Protein AF-A0A316HTI8-F1 (afdb_monomer)

Nearest PDB structures (foldseek):
  2kko-assembly1_A  TM=2.625E-01  e=1.836E+00  Mycobacterium tuberculosis variant bovis
  5nx4-assembly1_B  TM=5.103E-01  e=9.871E+00  Streptomyces clavuligerus

Organism: NCBI:txid531938

Foldseek 3Di:
DPPPPDDDPVVVVVVVVVVVLVVQLVVVVLLQVLLVCVQVVVCVVVVHPDVLVVCCVPVVDDSVVSVLSNVCSQQQPWHADPVGDTHAHVPNVVNVCSNVSNDGPVRVVVVDPDD

Radius of gyration: 17.51 Å; Cα contacts (8 Å, |Δi|>4): 98; chains: 1; bounding box: 53×38×43 Å

pLDDT: mean 81.79, std 13.65, range [45.16, 97.81]

Mean predicted aligned error: 8.27 Å

Sequence (115 aa):
MPPLGLTSPLELLDELKRKVRALQQLQFQVVEIVGALQQQGAAETLGYKDLVEVFKHTLHWDPKVTRRKLKQAAALCPTMTPTGSQVEPVLPGIAAAMAEDALSEDHADVFWPRR

Solvent-accessible surface area (backbone atoms only — not comparable to full-atom values): 6616 Å² total; per-residue (Å²): 130,62,100,74,81,56,86,47,74,66,55,50,51,52,50,48,52,51,53,52,51,53,51,39,50,51,54,51,53,52,26,47,51,50,34,51,41,59,76,67,44,42,26,61,80,71,75,33,98,36,61,49,58,48,36,34,74,75,70,65,44,53,62,66,57,46,52,51,41,50,52,48,10,62,29,45,34,65,44,72,44,98,88,70,47,80,39,77,25,78,38,51,71,56,30,49,31,36,75,70,70,75,43,44,69,80,60,52,62,72,73,52,82,84,125

Secondary structure (DSSP, 8-state):
--TTS--SHHHHHHHHHHHHHHHHHHHHHHHHHHHHHHHTTHHHHTT-SSHHHHHHHHT---HHHHHHHHHHHHHHS-EE-TTSPEEPPSSHHHHHHHHTTSS-HHHHGGGS---

Structure (mmCIF, N/CA/C/O backbone):
data_AF-A0A316HTI8-F1
#
_entry.id   AF-A0A316HTI8-F1
#
loop_
_atom_site.group_PDB
_atom_site.id
_atom_site.type_symbol
_atom_site.label_atom_id
_atom_site.label_alt_id
_atom_site.label_comp_id
_atom_site.label_asym_id
_atom_site.label_entity_id
_atom_site.label_seq_id
_atom_site.pdbx_PDB_ins_code
_atom_site.Cartn_x
_atom_site.Cartn_y
_atom_site.Cartn_z
_atom_site.occupancy
_atom_site.B_iso_or_equiv
_atom_site.auth_seq_id
_atom_site.auth_comp_id
_atom_site.auth_asym_id
_atom_site.auth_atom_id
_atom_site.pdbx_PDB_model_num
ATOM 1 N N . MET A 1 1 ? 29.289 -17.419 -15.757 1.00 50.69 1 MET A N 1
ATOM 2 C CA . MET A 1 1 ? 27.985 -17.348 -16.452 1.00 50.69 1 MET A CA 1
ATOM 3 C C . MET A 1 1 ? 27.340 -16.017 -16.111 1.00 50.69 1 MET A C 1
ATOM 5 O O . MET A 1 1 ? 27.358 -15.680 -14.931 1.00 50.69 1 MET A O 1
ATOM 9 N N . PRO A 1 2 ? 26.829 -15.246 -17.085 1.00 52.78 2 PRO A N 1
ATOM 10 C CA . PRO A 1 2 ? 26.066 -14.043 -16.773 1.00 52.78 2 PRO A CA 1
ATOM 11 C C . PRO A 1 2 ? 24.802 -14.424 -15.976 1.00 52.78 2 PRO A C 1
ATOM 13 O O . PRO A 1 2 ? 24.218 -15.477 -16.246 1.00 52.78 2 PRO A O 1
ATOM 16 N N . PRO A 1 3 ? 24.383 -13.606 -14.995 1.00 57.41 3 PRO A N 1
ATOM 17 C CA . PRO A 1 3 ? 23.429 -13.990 -13.946 1.00 57.41 3 PRO A CA 1
ATOM 18 C C . PRO A 1 3 ? 21.996 -14.306 -14.416 1.00 57.41 3 PRO A C 1
ATOM 20 O O . PRO A 1 3 ? 21.175 -14.685 -13.591 1.00 57.41 3 PRO A O 1
ATOM 23 N N . LEU A 1 4 ? 21.677 -14.188 -15.710 1.00 65.88 4 LEU A N 1
ATOM 24 C CA . LEU A 1 4 ? 20.327 -14.412 -16.252 1.00 65.88 4 LEU A CA 1
ATOM 25 C C . LEU A 1 4 ? 20.303 -15.153 -17.603 1.00 65.88 4 LEU A C 1
ATOM 27 O O . LEU A 1 4 ? 19.262 -15.207 -18.246 1.00 65.88 4 LEU A O 1
ATOM 31 N N . GLY A 1 5 ? 21.437 -15.666 -18.096 1.00 73.81 5 GLY A N 1
ATOM 32 C CA . GLY A 1 5 ? 21.522 -16.209 -19.466 1.00 73.81 5 GLY A CA 1
ATOM 33 C C . GLY A 1 5 ? 21.338 -15.164 -20.584 1.00 73.81 5 GLY A C 1
ATOM 34 O O . GLY A 1 5 ? 21.475 -15.500 -21.754 1.00 73.81 5 GLY A O 1
ATOM 35 N N . LEU A 1 6 ? 21.082 -13.902 -20.226 1.00 75.12 6 LEU A N 1
ATOM 36 C CA . LEU A 1 6 ? 21.041 -12.748 -21.119 1.00 75.12 6 LEU A CA 1
ATOM 37 C C . LEU A 1 6 ? 22.472 -12.305 -21.420 1.00 75.12 6 LEU A C 1
ATOM 39 O O . LEU A 1 6 ? 23.301 -12.206 -20.509 1.00 75.12 6 LEU A O 1
ATOM 43 N N . THR A 1 7 ? 22.773 -12.066 -22.693 1.00 78.62 7 THR A N 1
ATOM 44 C CA . THR A 1 7 ? 24.156 -11.829 -23.148 1.00 78.62 7 THR A CA 1
ATOM 45 C C . THR A 1 7 ? 24.352 -10.451 -23.764 1.00 78.62 7 THR A C 1
ATOM 47 O O . THR A 1 7 ? 25.487 -9.982 -23.839 1.00 78.62 7 THR A O 1
ATOM 50 N N . SER A 1 8 ? 23.265 -9.763 -24.123 1.00 88.56 8 SER A N 1
ATOM 51 C CA . SER A 1 8 ? 23.309 -8.395 -24.633 1.00 88.56 8 SER A CA 1
ATOM 52 C C . SER A 1 8 ? 22.896 -7.365 -23.568 1.00 88.56 8 SER A C 1
ATOM 54 O O . SER A 1 8 ? 21.906 -7.571 -22.860 1.00 88.56 8 SER A O 1
ATOM 56 N N . PRO A 1 9 ? 23.579 -6.206 -23.477 1.00 90.06 9 PRO A N 1
ATOM 57 C CA . PRO A 1 9 ? 23.146 -5.088 -22.637 1.00 90.06 9 PRO A CA 1
ATOM 58 C C . PRO A 1 9 ? 21.703 -4.628 -22.894 1.00 90.06 9 PRO A C 1
ATOM 60 O O . PRO A 1 9 ? 21.027 -4.209 -21.957 1.00 90.06 9 PRO A O 1
ATOM 63 N N . LEU A 1 10 ? 21.212 -4.730 -24.136 1.00 90.12 10 LEU A N 1
ATOM 64 C CA . LEU A 1 10 ? 19.827 -4.375 -24.470 1.00 90.12 10 LEU A CA 1
ATOM 65 C C . LEU A 1 10 ? 18.825 -5.353 -23.843 1.00 90.12 10 LEU A C 1
ATOM 67 O O . LEU A 1 10 ? 17.839 -4.920 -23.256 1.00 90.12 10 LEU A O 1
ATOM 71 N N . GLU A 1 11 ? 19.119 -6.655 -23.880 1.00 88.56 11 GLU A N 1
ATOM 72 C CA . GLU A 1 11 ? 18.282 -7.681 -23.245 1.00 88.56 11 GLU A CA 1
ATOM 73 C C . GLU A 1 11 ? 18.219 -7.495 -21.725 1.00 88.56 11 GLU A C 1
ATOM 75 O O . GLU A 1 11 ? 17.152 -7.610 -21.124 1.00 88.56 11 GLU A O 1
ATOM 80 N N . LEU A 1 12 ? 19.358 -7.167 -21.103 1.00 88.12 12 LEU A N 1
ATOM 81 C CA . LEU A 1 12 ? 19.430 -6.868 -19.672 1.00 88.12 12 LEU A CA 1
ATOM 82 C C . LEU A 1 12 ? 18.609 -5.624 -19.312 1.00 88.12 12 LEU A C 1
ATOM 84 O O . LEU A 1 12 ? 17.908 -5.623 -18.300 1.00 88.12 12 LEU A O 1
ATOM 88 N N . LEU A 1 13 ? 18.673 -4.575 -20.136 1.00 89.75 13 LEU A N 1
ATOM 89 C CA . LEU A 1 13 ? 17.906 -3.352 -19.922 1.00 89.75 13 LEU A CA 1
ATOM 90 C C . LEU A 1 13 ? 16.397 -3.592 -20.060 1.00 89.75 13 LEU A C 1
ATOM 92 O O . LEU A 1 13 ? 15.623 -3.089 -19.246 1.00 89.75 13 LEU A O 1
ATOM 96 N N . ASP A 1 14 ? 15.967 -4.358 -21.059 1.00 88.50 14 ASP A N 1
ATOM 97 C CA . ASP A 1 14 ? 14.548 -4.658 -21.254 1.00 88.50 14 ASP A CA 1
ATOM 98 C C . ASP A 1 14 ? 14.003 -5.580 -20.161 1.00 88.50 14 ASP A C 1
ATOM 100 O O . ASP A 1 14 ? 12.893 -5.362 -19.669 1.00 88.50 14 ASP A O 1
ATOM 104 N N . GLU A 1 15 ? 14.801 -6.543 -19.695 1.00 90.69 15 GLU A N 1
ATOM 105 C CA . GLU A 1 15 ? 14.432 -7.355 -18.538 1.00 90.69 15 GLU A CA 1
ATOM 106 C C . GLU A 1 15 ? 14.313 -6.514 -17.263 1.00 90.69 15 GLU A C 1
ATOM 108 O O . GLU A 1 15 ? 13.333 -6.650 -16.526 1.00 90.69 15 GLU A O 1
ATOM 113 N N . LEU A 1 16 ? 15.247 -5.587 -17.031 1.00 90.06 16 LEU A N 1
ATOM 114 C CA . LEU A 1 16 ? 15.167 -4.665 -15.903 1.00 90.06 16 LEU A CA 1
ATOM 115 C C . LEU A 1 16 ? 13.904 -3.798 -15.979 1.00 90.06 16 LEU A C 1
ATOM 117 O O . LEU A 1 16 ? 13.189 -3.694 -14.986 1.00 90.06 16 LEU A O 1
ATOM 121 N N . LYS A 1 17 ? 13.575 -3.232 -17.149 1.00 87.31 17 LYS A N 1
ATOM 122 C CA . LYS A 1 17 ? 12.335 -2.457 -17.339 1.00 87.31 17 LYS A CA 1
ATOM 123 C C . LYS A 1 17 ? 11.095 -3.281 -16.998 1.00 87.31 17 LYS A C 1
ATOM 125 O O . LYS A 1 17 ? 10.217 -2.780 -16.301 1.00 87.31 17 LYS A O 1
ATOM 130 N N . ARG A 1 18 ? 11.023 -4.538 -17.455 1.00 88.38 18 ARG A N 1
ATOM 131 C CA . ARG A 1 18 ? 9.906 -5.444 -17.130 1.00 88.38 18 ARG A CA 1
ATOM 132 C C . ARG A 1 18 ? 9.785 -5.671 -15.627 1.00 88.38 18 ARG A C 1
ATOM 134 O O . ARG A 1 18 ? 8.690 -5.588 -15.080 1.00 88.38 18 ARG A O 1
ATOM 141 N N . LYS A 1 19 ? 10.905 -5.935 -14.951 1.00 90.62 19 LYS A N 1
ATOM 142 C CA . LYS A 1 19 ? 10.930 -6.184 -13.504 1.00 90.62 19 LYS A CA 1
ATOM 143 C C . LYS A 1 19 ? 10.582 -4.936 -12.691 1.00 90.62 19 LYS A C 1
ATOM 145 O O . LYS A 1 19 ? 9.847 -5.048 -11.717 1.00 90.62 19 LYS A O 1
ATOM 150 N N . VAL A 1 20 ? 11.044 -3.759 -13.111 1.00 89.38 20 VAL A N 1
ATOM 151 C CA . VAL A 1 20 ? 10.700 -2.479 -12.472 1.00 89.38 20 VAL A CA 1
ATOM 152 C C . VAL A 1 20 ? 9.201 -2.192 -12.577 1.00 89.38 20 VAL A C 1
ATOM 154 O O . VAL A 1 20 ? 8.594 -1.873 -11.561 1.00 89.38 20 VAL A O 1
ATOM 157 N N . ARG A 1 21 ? 8.590 -2.381 -13.753 1.00 83.50 21 ARG A N 1
ATOM 158 C CA . ARG A 1 21 ? 7.130 -2.257 -13.930 1.00 83.50 21 ARG A CA 1
ATOM 159 C C . ARG A 1 21 ? 6.355 -3.221 -13.035 1.00 83.50 21 ARG A C 1
ATOM 161 O O . ARG A 1 21 ? 5.470 -2.817 -12.294 1.00 83.50 21 ARG A O 1
ATOM 168 N N . ALA A 1 22 ? 6.761 -4.492 -13.008 1.00 86.56 22 ALA A N 1
ATOM 169 C CA . ALA A 1 22 ? 6.129 -5.486 -12.140 1.00 86.56 22 ALA A CA 1
ATOM 170 C C . ALA A 1 22 ? 6.214 -5.108 -10.646 1.00 86.56 22 ALA A C 1
ATOM 172 O O . ALA A 1 22 ? 5.255 -5.311 -9.902 1.00 86.56 22 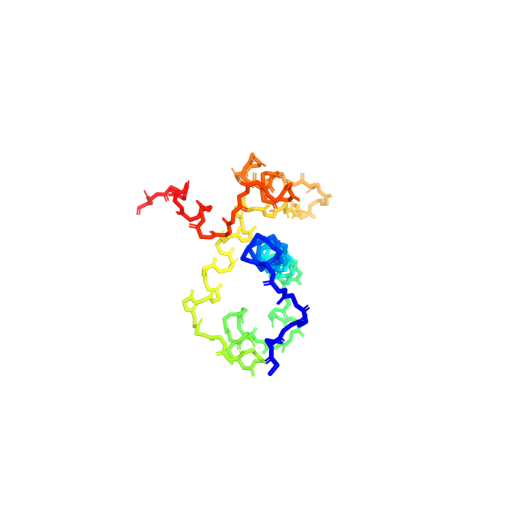ALA A O 1
ATOM 173 N N . LEU A 1 23 ? 7.337 -4.528 -10.198 1.00 88.44 23 LEU A N 1
ATOM 174 C CA . LEU A 1 23 ? 7.472 -4.017 -8.830 1.00 88.44 23 LEU A CA 1
ATOM 175 C C . LEU A 1 23 ? 6.535 -2.834 -8.559 1.00 88.44 23 LEU A C 1
ATOM 177 O O . LEU A 1 23 ? 5.937 -2.784 -7.488 1.00 88.44 23 LEU A O 1
ATOM 181 N N . GLN A 1 24 ? 6.390 -1.910 -9.509 1.00 82.50 24 GLN A N 1
ATOM 182 C CA . GLN A 1 24 ? 5.502 -0.748 -9.385 1.00 82.50 24 GLN A CA 1
ATOM 183 C C . GLN A 1 24 ? 4.029 -1.167 -9.304 1.00 82.50 24 GLN A C 1
ATOM 185 O O . GLN A 1 24 ? 3.301 -0.700 -8.429 1.00 82.50 24 GLN A O 1
ATOM 190 N N . GLN A 1 25 ? 3.611 -2.124 -10.134 1.00 82.75 25 GLN A N 1
ATOM 191 C CA . GLN A 1 25 ? 2.267 -2.702 -10.068 1.00 82.75 25 GLN A CA 1
ATOM 192 C C . GLN A 1 25 ? 2.003 -3.382 -8.720 1.00 82.75 25 GLN A C 1
ATOM 194 O O . GLN A 1 25 ? 0.966 -3.154 -8.098 1.00 82.75 25 GLN A O 1
ATOM 199 N N . LEU A 1 26 ? 2.957 -4.176 -8.224 1.00 89.19 26 LEU A N 1
ATOM 200 C CA . LEU A 1 26 ? 2.825 -4.833 -6.923 1.00 89.19 26 LEU A CA 1
ATOM 201 C C . LEU A 1 26 ? 2.743 -3.814 -5.777 1.00 89.19 26 LEU A C 1
ATOM 203 O O . LEU A 1 26 ? 1.964 -3.986 -4.841 1.00 89.19 26 LEU A O 1
ATOM 207 N N . GLN A 1 27 ? 3.520 -2.732 -5.853 1.00 87.25 27 GLN A N 1
ATOM 208 C CA . GLN A 1 27 ? 3.465 -1.634 -4.888 1.00 87.25 27 GLN A CA 1
ATOM 209 C C . GLN A 1 27 ? 2.084 -0.970 -4.843 1.00 87.25 27 GLN A C 1
ATOM 211 O O . GLN A 1 27 ? 1.590 -0.691 -3.747 1.00 87.25 27 GLN A O 1
ATOM 216 N N . PHE A 1 28 ? 1.445 -0.763 -5.998 1.00 85.12 28 PHE A N 1
ATOM 217 C CA . PHE A 1 28 ? 0.085 -0.231 -6.065 1.00 85.12 28 PHE A CA 1
ATOM 218 C C . PHE A 1 28 ? -0.942 -1.195 -5.457 1.00 85.12 28 PHE A C 1
ATOM 220 O O . PHE A 1 28 ? -1.719 -0.787 -4.597 1.00 85.12 28 PHE A O 1
ATOM 227 N N . GLN A 1 29 ? -0.873 -2.487 -5.786 1.00 88.88 29 GLN A N 1
ATOM 228 C CA . GLN A 1 29 ? -1.760 -3.507 -5.204 1.00 88.88 29 GLN A CA 1
ATOM 229 C C . GLN A 1 29 ? -1.657 -3.567 -3.672 1.00 88.88 29 GLN A C 1
ATOM 231 O O . GLN A 1 29 ? -2.656 -3.737 -2.974 1.00 88.88 29 GLN A O 1
ATOM 236 N N . VAL A 1 30 ? -0.457 -3.374 -3.114 1.00 93.25 30 VAL A N 1
ATOM 237 C CA . VAL A 1 30 ? -0.276 -3.259 -1.658 1.00 93.25 30 VAL A CA 1
ATOM 238 C C . VAL A 1 30 ? -1.051 -2.062 -1.094 1.00 93.25 30 VAL A C 1
ATOM 240 O O . VAL A 1 30 ? -1.668 -2.184 -0.036 1.00 93.25 30 VAL A O 1
ATOM 243 N N . VAL A 1 31 ? -1.043 -0.913 -1.777 1.00 91.06 31 VAL A N 1
ATOM 244 C CA . VAL A 1 31 ? -1.810 0.277 -1.365 1.00 91.06 31 VAL A CA 1
ATOM 245 C C . VAL A 1 31 ? -3.317 0.012 -1.430 1.00 91.06 31 VAL A C 1
ATOM 247 O O . VAL A 1 31 ? -4.025 0.384 -0.493 1.00 91.06 31 VAL A O 1
ATOM 250 N N . GLU A 1 32 ? -3.801 -0.690 -2.457 1.00 87.88 32 GLU A N 1
ATOM 251 C CA . GLU A 1 32 ? -5.213 -1.087 -2.568 1.00 87.88 32 GLU A CA 1
ATOM 252 C C . GLU A 1 32 ? -5.658 -1.971 -1.398 1.00 87.88 32 GLU A C 1
ATOM 254 O O . GLU A 1 32 ? -6.685 -1.705 -0.771 1.00 87.88 32 GLU A O 1
ATOM 259 N N . ILE A 1 33 ? -4.850 -2.971 -1.035 1.00 94.69 33 ILE A N 1
ATOM 260 C CA . ILE A 1 33 ? -5.128 -3.850 0.110 1.00 94.69 33 ILE A CA 1
ATOM 261 C C . ILE A 1 33 ? -5.144 -3.050 1.418 1.00 94.69 33 ILE A C 1
ATOM 263 O O . ILE A 1 33 ? -6.035 -3.235 2.248 1.00 94.69 33 ILE A O 1
ATOM 267 N N . VAL A 1 34 ? -4.196 -2.127 1.608 1.00 94.94 34 VAL A N 1
ATOM 268 C CA . VAL A 1 34 ? -4.176 -1.235 2.779 1.00 94.94 34 VAL A CA 1
ATOM 269 C C . VAL A 1 34 ? -5.445 -0.378 2.843 1.00 94.94 34 VAL A C 1
ATOM 271 O O . VAL A 1 34 ? -6.035 -0.241 3.918 1.00 94.94 34 VAL A O 1
ATOM 274 N N . GLY A 1 35 ? -5.894 0.163 1.708 1.00 92.00 35 GLY A N 1
ATOM 275 C CA . GLY A 1 35 ? -7.145 0.914 1.605 1.00 92.00 35 GLY A CA 1
ATOM 276 C C . GLY A 1 35 ? -8.364 0.078 1.984 1.00 92.00 35 GLY A C 1
ATOM 277 O O . GLY A 1 35 ? -9.177 0.516 2.800 1.00 92.00 35 GLY A O 1
ATOM 278 N N . ALA A 1 36 ? -8.452 -1.150 1.471 1.00 92.62 36 ALA A N 1
ATOM 279 C CA . ALA A 1 36 ? -9.529 -2.079 1.795 1.00 92.62 36 ALA A CA 1
ATOM 280 C C . ALA A 1 36 ? -9.562 -2.426 3.294 1.00 92.62 36 ALA A C 1
ATOM 282 O O . ALA A 1 36 ? -10.622 -2.365 3.915 1.00 92.62 36 ALA A O 1
ATOM 283 N N . LEU A 1 37 ? -8.406 -2.704 3.906 1.00 95.06 37 LEU A N 1
ATOM 284 C CA . LEU A 1 37 ? -8.303 -2.966 5.347 1.00 95.06 37 LEU A CA 1
ATOM 285 C C . LEU A 1 37 ? -8.763 -1.768 6.189 1.00 95.06 37 LEU A C 1
ATOM 287 O O . LEU A 1 37 ? -9.406 -1.951 7.225 1.00 95.06 37 LEU A O 1
ATOM 291 N N . GLN A 1 38 ? -8.462 -0.542 5.748 1.00 93.56 38 GLN A N 1
ATOM 292 C CA . GLN A 1 38 ? -8.932 0.670 6.419 1.00 93.56 38 GLN A CA 1
ATOM 293 C C . GLN A 1 38 ? -10.455 0.807 6.323 1.00 93.56 38 GLN A C 1
ATOM 295 O O . GLN A 1 38 ? -11.102 1.073 7.332 1.00 93.56 38 GLN A O 1
ATOM 300 N N . GLN A 1 39 ? -11.030 0.597 5.138 1.00 89.88 39 GLN A N 1
ATOM 301 C CA . GLN A 1 39 ? -12.476 0.710 4.915 1.00 89.88 39 GLN A CA 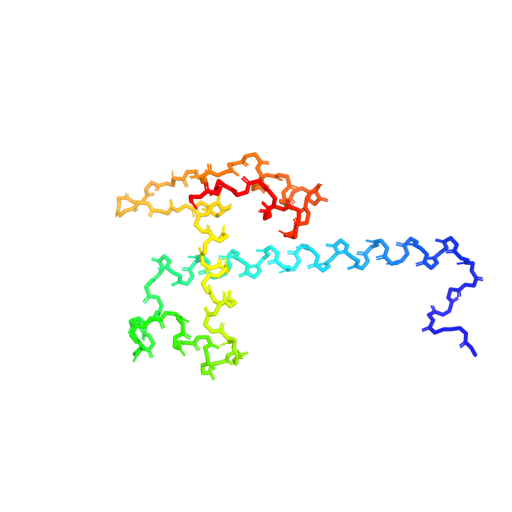1
ATOM 302 C C . GLN A 1 39 ? -13.279 -0.360 5.660 1.00 89.88 39 GLN A C 1
ATOM 304 O O . GLN A 1 39 ? -14.386 -0.091 6.114 1.00 89.88 39 GLN A O 1
ATOM 309 N N . GLN A 1 40 ? -12.711 -1.554 5.828 1.00 91.50 40 GLN A N 1
ATOM 310 C CA . GLN A 1 40 ? -13.332 -2.657 6.565 1.00 91.50 40 GLN A CA 1
ATOM 311 C C . GLN A 1 40 ? -13.196 -2.528 8.089 1.00 91.50 40 GLN A C 1
ATOM 313 O O . GLN A 1 40 ? -13.664 -3.404 8.810 1.00 91.50 40 GLN A O 1
AT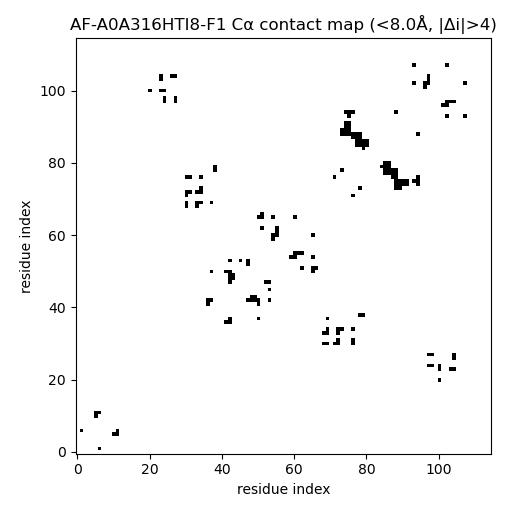OM 318 N N . GLY A 1 41 ? -12.529 -1.487 8.605 1.00 92.69 41 GLY A N 1
ATOM 319 C CA . GLY A 1 41 ? -12.289 -1.358 10.045 1.00 92.69 41 GLY A CA 1
ATOM 320 C C . GLY A 1 41 ? -11.462 -2.520 10.607 1.00 92.69 41 GLY A C 1
ATOM 321 O O . GLY A 1 41 ? -11.670 -2.949 11.743 1.00 92.69 41 GLY A O 1
ATOM 322 N N . ALA A 1 42 ? -10.523 -3.059 9.817 1.00 94.50 42 ALA A N 1
ATOM 323 C CA . ALA A 1 42 ? -9.832 -4.307 10.145 1.00 94.50 42 ALA A CA 1
ATOM 324 C C . ALA A 1 42 ? -9.062 -4.250 11.475 1.00 94.50 42 ALA A C 1
ATOM 326 O O . ALA A 1 42 ? -8.915 -5.273 12.134 1.00 94.50 42 ALA A O 1
ATOM 327 N N . ALA A 1 43 ? -8.603 -3.068 11.904 1.00 95.38 43 ALA A N 1
ATOM 328 C CA . ALA A 1 43 ? -7.949 -2.907 13.202 1.00 95.38 43 ALA A CA 1
ATOM 329 C C . ALA A 1 43 ? -8.852 -3.346 14.366 1.00 95.38 43 ALA A C 1
ATOM 331 O O . ALA A 1 43 ? -8.430 -4.171 15.172 1.00 95.38 43 ALA A O 1
ATOM 332 N N . GLU A 1 44 ? -10.102 -2.871 14.401 1.00 94.56 44 GLU A N 1
ATOM 333 C CA . GLU A 1 44 ? -11.072 -3.218 15.446 1.00 94.56 44 GLU A CA 1
ATOM 334 C C . GLU A 1 44 ? -11.411 -4.710 15.405 1.00 94.56 44 GLU A C 1
ATOM 336 O O . GLU A 1 44 ? -11.357 -5.391 16.427 1.00 94.56 44 GLU A O 1
ATOM 341 N N . THR A 1 45 ? -11.655 -5.241 14.203 1.00 95.75 45 THR A N 1
ATOM 342 C CA . THR A 1 45 ? -11.956 -6.668 13.992 1.00 95.75 45 THR A CA 1
ATOM 343 C C . THR A 1 45 ? -10.824 -7.577 14.484 1.00 95.75 45 THR A C 1
ATOM 345 O O . THR A 1 45 ? -11.070 -8.679 14.970 1.00 95.75 45 THR A O 1
ATOM 348 N N . LEU A 1 46 ? -9.576 -7.116 14.381 1.00 96.00 46 LEU A N 1
ATOM 349 C CA . LEU A 1 46 ? -8.383 -7.844 14.813 1.00 96.00 46 LEU A CA 1
ATOM 350 C C . LEU A 1 46 ? -7.961 -7.521 16.259 1.00 96.00 46 LEU A C 1
ATOM 352 O O . LEU A 1 46 ? -6.932 -8.021 16.708 1.00 96.00 46 LEU A O 1
ATOM 356 N N . GLY A 1 47 ? -8.724 -6.704 16.994 1.00 96.38 47 GLY A N 1
ATOM 357 C CA . GLY A 1 47 ? -8.443 -6.363 18.393 1.00 96.38 47 GLY A CA 1
ATOM 358 C C . GLY A 1 47 ? -7.297 -5.365 18.598 1.00 96.38 47 GLY A C 1
ATOM 359 O O . GLY A 1 47 ? -6.740 -5.284 19.691 1.00 96.38 47 GLY A O 1
ATOM 360 N N . TYR A 1 48 ? -6.936 -4.602 17.567 1.00 97.50 48 TYR A N 1
ATOM 361 C CA . TYR A 1 48 ? -5.925 -3.548 17.628 1.00 97.50 48 TYR A CA 1
ATOM 362 C C . TYR A 1 48 ? -6.563 -2.158 17.655 1.00 97.50 48 TYR A C 1
ATOM 364 O O . TYR A 1 48 ? -7.645 -1.939 17.116 1.00 97.50 48 TYR A O 1
ATOM 372 N N . LYS A 1 49 ? -5.854 -1.176 18.225 1.00 94.81 49 LYS A N 1
ATOM 373 C CA . LYS A 1 49 ? -6.346 0.211 18.279 1.00 94.81 49 LYS A CA 1
ATOM 374 C C . LYS A 1 49 ? -6.411 0.890 16.903 1.00 94.81 49 LYS A C 1
ATOM 376 O O . LYS A 1 49 ? -7.252 1.751 16.681 1.00 94.81 49 LYS A O 1
ATOM 381 N N . ASP A 1 50 ? -5.470 0.567 16.015 1.00 96.56 50 ASP A N 1
ATOM 382 C CA . ASP A 1 50 ? -5.314 1.170 14.693 1.00 96.56 50 ASP A CA 1
ATOM 383 C C . ASP A 1 50 ? -4.490 0.255 13.768 1.00 96.56 50 ASP A C 1
ATOM 385 O O . ASP A 1 50 ? -3.824 -0.686 14.210 1.00 96.56 50 ASP A O 1
ATOM 389 N N . LEU A 1 51 ? -4.512 0.541 12.461 1.00 97.06 51 LEU A N 1
ATOM 390 C CA . LEU A 1 51 ? -3.731 -0.215 11.474 1.00 97.06 51 LEU A CA 1
ATOM 391 C C . LEU A 1 51 ? -2.213 -0.020 11.624 1.00 97.06 51 LEU A C 1
ATOM 393 O O . LEU A 1 51 ? -1.441 -0.845 11.137 1.00 97.06 51 LEU A O 1
ATOM 397 N N . VAL A 1 52 ? -1.760 1.043 12.304 1.00 97.38 52 VAL A N 1
ATOM 398 C CA . VAL A 1 52 ? -0.331 1.235 12.598 1.00 97.38 52 VAL A CA 1
ATOM 399 C C . VAL A 1 52 ? 0.157 0.115 13.506 1.00 97.38 52 VAL A C 1
ATOM 401 O O . VAL A 1 52 ? 1.212 -0.459 13.246 1.00 97.38 52 VAL A O 1
ATOM 404 N N . GLU A 1 53 ? -0.614 -0.231 14.531 1.00 97.50 53 GLU A N 1
ATOM 405 C CA . GLU A 1 53 ? -0.290 -1.319 15.443 1.00 97.50 53 GL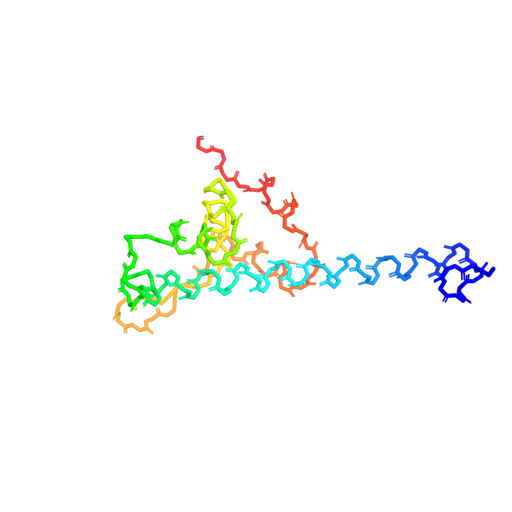U A CA 1
ATOM 406 C C . GLU A 1 53 ? -0.420 -2.694 14.779 1.00 97.50 53 GLU A C 1
ATOM 408 O O . GLU A 1 53 ? 0.478 -3.524 14.942 1.00 97.50 53 GLU A O 1
ATOM 413 N N . VAL A 1 54 ? -1.452 -2.901 13.947 1.00 97.81 54 VAL A N 1
ATOM 414 C CA . VAL A 1 54 ? -1.606 -4.131 13.146 1.00 97.81 54 VAL A CA 1
ATOM 415 C C . VAL A 1 54 ? -0.359 -4.376 12.296 1.00 97.81 54 VAL A C 1
ATOM 417 O O . VAL A 1 54 ? 0.268 -5.433 12.396 1.00 97.81 54 VAL A O 1
ATOM 420 N N . PHE A 1 55 ? 0.041 -3.405 11.469 1.00 97.62 55 PHE A N 1
ATOM 421 C CA . PHE A 1 55 ? 1.154 -3.588 10.530 1.00 97.62 55 PHE A CA 1
ATOM 422 C C . PHE A 1 55 ? 2.516 -3.581 11.213 1.00 97.62 55 PHE A C 1
ATOM 424 O O . PHE A 1 55 ? 3.432 -4.255 10.743 1.00 97.62 55 PHE A O 1
ATOM 431 N N . LYS A 1 56 ? 2.659 -2.895 12.351 1.00 96.88 56 LYS A N 1
ATOM 432 C CA . LYS A 1 56 ? 3.867 -3.003 13.170 1.00 96.88 56 LYS A CA 1
ATOM 433 C C . LYS A 1 56 ? 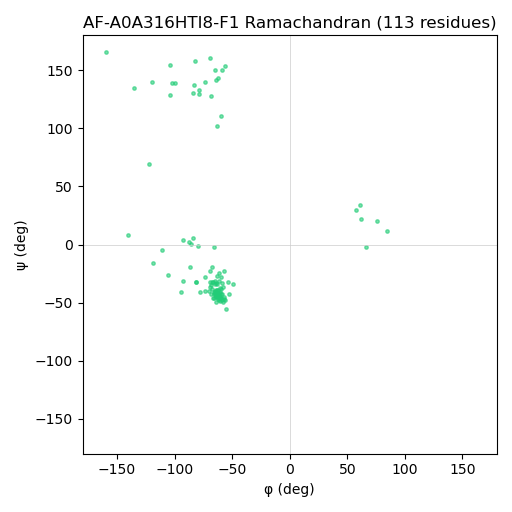4.073 -4.436 13.664 1.00 96.88 56 LYS A C 1
ATOM 435 O O . LYS A 1 56 ? 5.195 -4.923 13.619 1.00 96.88 56 LYS A O 1
ATOM 440 N N . HIS A 1 57 ? 3.022 -5.107 14.133 1.00 97.25 57 HIS A N 1
ATOM 441 C CA . HIS A 1 57 ? 3.147 -6.459 14.684 1.00 97.25 57 HIS A CA 1
ATOM 442 C C . HIS A 1 57 ? 3.192 -7.558 13.618 1.00 97.25 57 HIS A C 1
ATOM 444 O O . HIS A 1 57 ? 3.858 -8.567 13.820 1.00 97.25 57 HIS A O 1
ATOM 450 N N . THR A 1 58 ? 2.504 -7.376 12.491 1.00 96.31 58 THR A N 1
ATOM 451 C CA . THR A 1 58 ? 2.391 -8.414 11.449 1.00 96.31 58 THR A CA 1
ATOM 452 C C . THR A 1 58 ? 3.436 -8.277 10.344 1.00 96.31 58 THR A C 1
ATOM 454 O O . THR A 1 58 ? 4.005 -9.273 9.905 1.00 96.31 58 THR A O 1
ATOM 457 N N . LEU A 1 59 ? 3.719 -7.048 9.905 1.00 96.31 59 LEU A N 1
ATOM 458 C CA . LEU A 1 59 ? 4.606 -6.751 8.773 1.00 96.31 59 LEU A CA 1
ATOM 459 C C . LEU A 1 59 ? 5.917 -6.082 9.201 1.00 96.31 59 LEU A C 1
ATOM 461 O O . LEU A 1 59 ? 6.783 -5.849 8.361 1.00 96.31 59 LEU A O 1
ATOM 465 N N . HIS A 1 60 ? 6.067 -5.763 10.490 1.00 96.81 60 HIS A N 1
ATOM 466 C CA . HIS A 1 60 ? 7.211 -5.029 11.040 1.00 96.81 60 HIS A CA 1
ATOM 467 C C . HIS A 1 60 ? 7.428 -3.658 10.386 1.00 96.81 60 HIS A C 1
ATOM 469 O O . HIS A 1 60 ? 8.551 -3.162 10.298 1.00 96.81 60 HIS A O 1
ATOM 475 N N . TRP A 1 61 ? 6.351 -3.025 9.919 1.00 97.00 61 TRP A N 1
ATOM 476 C CA . TRP A 1 61 ? 6.436 -1.700 9.316 1.00 97.00 61 TRP A CA 1
ATOM 477 C C . TRP A 1 61 ? 6.661 -0.612 10.365 1.00 97.00 61 TRP A C 1
ATOM 479 O O . TRP A 1 61 ? 6.034 -0.597 11.428 1.00 97.00 61 TRP A O 1
ATOM 489 N N . ASP A 1 62 ? 7.521 0.351 10.027 1.00 95.06 62 ASP A N 1
ATOM 490 C CA . ASP A 1 62 ? 7.628 1.596 10.782 1.00 95.06 62 ASP A CA 1
ATOM 491 C C . ASP A 1 62 ? 6.302 2.379 10.678 1.00 95.06 62 ASP A C 1
ATOM 493 O O . ASP A 1 62 ? 5.708 2.444 9.593 1.00 95.06 62 ASP A O 1
ATOM 497 N N . PRO A 1 63 ? 5.837 3.034 11.759 1.00 93.94 63 PRO A N 1
ATOM 498 C CA . PRO A 1 63 ? 4.641 3.871 11.727 1.00 93.94 63 PRO A CA 1
ATOM 499 C C . PRO A 1 63 ? 4.586 4.885 10.577 1.00 93.94 63 PRO A C 1
ATOM 501 O O . PRO A 1 63 ? 3.502 5.174 10.067 1.00 93.94 63 PRO A O 1
ATOM 504 N N . LYS A 1 64 ? 5.726 5.434 10.147 1.00 93.19 64 LYS A N 1
ATOM 505 C CA . LYS A 1 64 ? 5.820 6.352 9.004 1.00 93.19 64 LYS A CA 1
ATOM 506 C C . LYS A 1 64 ? 5.446 5.669 7.691 1.00 93.19 64 LYS A C 1
ATOM 508 O O . LYS A 1 64 ? 4.742 6.278 6.889 1.00 93.19 64 LYS A O 1
ATOM 513 N N . VAL A 1 65 ? 5.871 4.419 7.489 1.00 93.44 65 VAL A N 1
ATOM 514 C CA . VAL A 1 65 ? 5.534 3.631 6.292 1.00 93.44 65 VAL A CA 1
ATOM 515 C C . VAL A 1 65 ? 4.035 3.379 6.254 1.00 93.44 65 VAL A C 1
ATOM 517 O O . VAL A 1 65 ? 3.393 3.702 5.257 1.00 93.44 65 VAL A O 1
ATOM 520 N N . THR A 1 66 ? 3.453 2.916 7.364 1.00 94.19 66 THR A N 1
ATOM 521 C CA . THR A 1 66 ? 2.004 2.698 7.451 1.00 94.19 66 THR A CA 1
ATOM 522 C C . THR A 1 66 ? 1.226 3.977 7.157 1.00 94.19 66 THR A C 1
ATOM 524 O O . THR A 1 66 ? 0.312 3.971 6.338 1.00 94.19 66 THR A O 1
ATOM 527 N N . ARG A 1 67 ? 1.612 5.107 7.764 1.00 92.75 67 ARG A N 1
ATOM 528 C CA . ARG A 1 67 ? 0.947 6.396 7.515 1.00 92.75 67 ARG A CA 1
ATOM 529 C C . ARG A 1 67 ? 1.069 6.845 6.058 1.00 92.75 67 ARG A C 1
ATOM 531 O O . ARG A 1 67 ? 0.090 7.358 5.523 1.00 92.75 67 ARG A O 1
ATOM 538 N N . ARG A 1 68 ? 2.225 6.643 5.408 1.00 90.06 68 ARG A N 1
ATOM 539 C CA . ARG A 1 68 ? 2.407 6.925 3.970 1.00 90.06 68 ARG A CA 1
ATOM 540 C C . ARG A 1 68 ? 1.453 6.074 3.130 1.00 90.06 68 ARG A C 1
ATOM 542 O O . ARG A 1 68 ? 0.722 6.639 2.324 1.00 90.06 68 ARG A O 1
ATOM 549 N N . LYS A 1 69 ? 1.377 4.766 3.389 1.00 92.06 69 LYS A N 1
ATOM 550 C CA . LYS A 1 69 ? 0.489 3.839 2.669 1.00 92.06 69 LYS A CA 1
ATOM 551 C C . LYS A 1 69 ? -0.992 4.171 2.849 1.00 92.06 69 LYS A C 1
ATOM 553 O O . LYS A 1 69 ? -1.723 4.208 1.869 1.00 92.06 69 LYS A O 1
ATOM 558 N N . LEU A 1 70 ? -1.431 4.500 4.066 1.00 91.12 70 LEU A N 1
ATOM 559 C CA . LEU A 1 70 ? -2.819 4.917 4.326 1.00 91.12 70 LEU A CA 1
ATOM 560 C C . LEU A 1 70 ? -3.165 6.232 3.613 1.00 91.12 70 LEU A C 1
ATOM 562 O O . LEU A 1 70 ? -4.252 6.383 3.061 1.00 91.12 70 LEU A O 1
ATOM 566 N N . LYS A 1 71 ? -2.222 7.179 3.587 1.00 87.62 71 LYS A N 1
ATOM 567 C CA . LYS A 1 71 ? -2.368 8.453 2.876 1.00 87.62 71 LYS A CA 1
ATOM 568 C C . LYS A 1 71 ? -2.480 8.240 1.363 1.00 87.62 71 LYS A C 1
ATOM 570 O O . LYS A 1 71 ? -3.354 8.824 0.734 1.00 87.62 71 LYS A O 1
ATOM 575 N N . GLN A 1 72 ? -1.635 7.382 0.798 1.00 84.88 72 GLN A N 1
ATOM 576 C CA . GLN A 1 72 ? -1.700 6.996 -0.612 1.00 84.88 72 GLN A CA 1
ATOM 577 C C . GLN A 1 72 ? -3.021 6.298 -0.936 1.00 84.88 72 GLN A C 1
ATOM 579 O O . GLN A 1 72 ? -3.688 6.698 -1.883 1.00 84.88 72 GLN A O 1
ATOM 584 N N . ALA A 1 73 ? -3.451 5.341 -0.111 1.00 88.25 73 ALA A N 1
ATOM 585 C CA . ALA A 1 73 ? -4.722 4.649 -0.297 1.00 88.25 73 ALA A CA 1
ATOM 586 C C . ALA A 1 73 ? -5.904 5.626 -0.296 1.00 88.25 73 ALA A C 1
ATOM 588 O O . ALA A 1 73 ? -6.761 5.556 -1.167 1.00 88.25 73 ALA A O 1
ATOM 589 N N . ALA A 1 74 ? -5.915 6.602 0.615 1.00 84.31 74 ALA A N 1
ATOM 590 C CA . ALA A 1 74 ? -6.958 7.624 0.653 1.00 84.31 74 ALA A CA 1
ATOM 591 C C . ALA A 1 74 ? -7.002 8.515 -0.604 1.00 84.31 74 ALA A C 1
ATOM 593 O O . ALA A 1 74 ? -8.054 9.065 -0.917 1.00 84.31 74 ALA A O 1
ATOM 594 N N . ALA A 1 75 ? -5.884 8.693 -1.315 1.00 80.50 75 ALA A N 1
ATOM 595 C CA . ALA A 1 75 ? -5.862 9.498 -2.537 1.00 80.50 75 ALA A CA 1
ATOM 596 C C . ALA A 1 75 ? -6.075 8.710 -3.822 1.00 80.50 75 ALA A C 1
ATOM 598 O O . ALA A 1 75 ? -6.578 9.281 -4.789 1.00 80.50 75 ALA A O 1
ATOM 599 N N . LEU A 1 76 ? -5.639 7.453 -3.841 1.00 80.94 76 LEU A N 1
ATOM 600 C CA . LEU A 1 76 ? -5.542 6.643 -5.049 1.00 80.94 76 LEU A CA 1
ATOM 601 C C . LEU A 1 76 ? -6.628 5.575 -5.133 1.00 80.94 76 LEU A C 1
ATOM 603 O O . LEU A 1 76 ? -6.988 5.172 -6.232 1.00 80.94 76 LEU A O 1
ATOM 607 N N . CYS A 1 77 ? -7.163 5.126 -3.999 1.00 82.81 77 CYS A N 1
ATOM 608 C CA . CYS A 1 77 ? -8.164 4.073 -3.975 1.00 82.81 77 CYS A CA 1
ATOM 609 C C . CYS A 1 77 ? -9.571 4.667 -3.823 1.00 82.81 77 CYS A C 1
ATOM 611 O O . CYS A 1 77 ? -9.778 5.582 -3.017 1.00 82.81 77 CYS A O 1
ATOM 613 N N . PRO A 1 78 ? -10.561 4.136 -4.557 1.00 77.75 78 PRO A N 1
ATOM 614 C CA . PRO A 1 78 ? -11.947 4.520 -4.363 1.00 77.75 78 PRO A CA 1
ATOM 615 C C . PRO A 1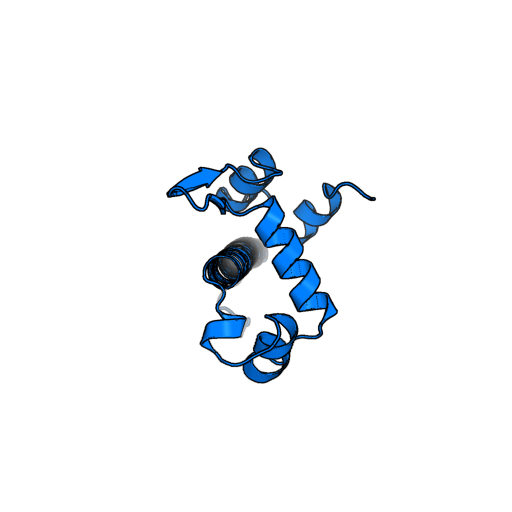 78 ? -12.422 4.100 -2.969 1.00 77.75 78 PRO A C 1
ATOM 617 O O . PRO A 1 78 ? -11.952 3.113 -2.396 1.00 77.75 78 PRO A O 1
ATOM 620 N N . THR A 1 79 ? -13.364 4.856 -2.413 1.00 78.38 79 THR A N 1
ATOM 621 C CA . THR A 1 79 ? -13.911 4.605 -1.073 1.00 78.38 79 THR A CA 1
ATOM 622 C C . THR A 1 79 ? -15.406 4.354 -1.129 1.00 78.38 79 THR A C 1
ATOM 624 O O . THR A 1 79 ? -16.116 5.021 -1.868 1.00 78.38 79 THR A O 1
ATOM 627 N N . MET A 1 80 ? -15.908 3.400 -0.347 1.00 75.12 80 MET A N 1
ATOM 628 C CA . MET A 1 80 ? -17.350 3.182 -0.209 1.00 75.12 80 MET A CA 1
ATOM 629 C C . MET A 1 80 ? -17.930 4.128 0.848 1.00 75.12 80 MET A C 1
ATOM 631 O O . MET A 1 80 ? -17.415 4.214 1.964 1.00 75.12 80 MET A O 1
ATOM 635 N N . THR A 1 81 ? -19.014 4.835 0.525 1.00 71.69 81 THR A N 1
ATOM 636 C CA . THR A 1 81 ? -19.798 5.554 1.534 1.00 71.69 81 THR A CA 1
ATOM 637 C C . THR A 1 81 ? -20.534 4.563 2.442 1.00 71.69 81 THR A C 1
ATOM 639 O O . THR A 1 81 ? -20.808 3.433 2.028 1.00 71.69 81 THR A O 1
ATOM 642 N N . PRO A 1 82 ? -20.968 4.983 3.645 1.00 64.75 82 PRO A N 1
ATOM 643 C CA . PRO A 1 82 ? -21.805 4.149 4.514 1.00 64.75 82 PRO A CA 1
ATOM 644 C C . PRO A 1 82 ? -23.116 3.672 3.863 1.00 64.75 82 PRO A C 1
ATOM 646 O O . PRO A 1 82 ? -23.684 2.671 4.284 1.00 64.75 82 PRO A O 1
ATOM 649 N N . THR A 1 83 ? -23.600 4.374 2.833 1.00 72.31 83 THR A N 1
ATOM 650 C CA . THR A 1 83 ? -24.794 4.010 2.052 1.00 72.31 83 THR A CA 1
ATOM 651 C C . THR A 1 83 ? -24.499 3.067 0.879 1.00 72.31 83 THR A C 1
ATOM 653 O O . THR A 1 83 ? -25.413 2.737 0.130 1.00 72.31 83 THR A O 1
ATOM 656 N N . GLY A 1 84 ? -23.244 2.641 0.697 1.00 68.69 84 GLY A N 1
ATOM 657 C CA . GLY A 1 84 ? -22.828 1.717 -0.361 1.00 68.69 84 GLY A CA 1
ATOM 658 C C . GLY A 1 84 ? -22.534 2.370 -1.714 1.00 68.69 84 GLY A C 1
ATOM 659 O O . GLY A 1 84 ? -22.379 1.663 -2.705 1.00 68.69 84 GLY A O 1
ATOM 660 N N . SER A 1 85 ? -22.444 3.700 -1.793 1.00 74.31 85 SER A N 1
ATOM 661 C CA . SER A 1 85 ? -22.041 4.394 -3.023 1.00 74.31 85 SER A CA 1
ATOM 662 C C . SER A 1 85 ? -20.518 4.437 -3.139 1.00 74.31 85 SER A C 1
ATOM 664 O O . SER A 1 85 ? -19.832 4.715 -2.159 1.00 74.31 85 SER A O 1
ATOM 666 N N . GLN A 1 86 ? -19.975 4.188 -4.330 1.00 75.75 86 GLN A N 1
ATOM 667 C CA . GLN A 1 86 ? -18.541 4.338 -4.578 1.00 75.75 86 GLN A CA 1
ATOM 668 C C . GLN A 1 86 ? -18.197 5.819 -4.769 1.00 75.75 86 GLN A C 1
ATOM 670 O O . GLN A 1 86 ? -18.844 6.525 -5.540 1.00 75.75 86 GLN A O 1
ATOM 675 N N . VAL A 1 87 ? -17.189 6.285 -4.043 1.00 77.69 87 VAL A N 1
ATOM 676 C CA . VAL A 1 87 ? -16.593 7.615 -4.160 1.00 77.69 87 VAL A CA 1
ATOM 677 C C . VAL A 1 87 ? -15.274 7.466 -4.894 1.00 77.69 87 VAL A C 1
ATOM 679 O O . VAL A 1 87 ? -14.437 6.642 -4.514 1.00 77.69 87 VAL A O 1
ATOM 682 N N . GLU A 1 88 ? -15.106 8.275 -5.935 1.00 73.69 88 GLU A N 1
ATOM 683 C CA . GLU A 1 88 ? -13.870 8.333 -6.708 1.00 73.69 88 GLU A CA 1
ATOM 684 C C . GLU A 1 88 ? -12.667 8.719 -5.830 1.00 73.69 88 GLU A C 1
ATOM 686 O O . GLU A 1 88 ? -12.824 9.453 -4.845 1.00 73.69 88 GLU A O 1
ATOM 691 N N . PRO A 1 89 ? -11.455 8.254 -6.180 1.00 77.19 89 PRO A N 1
ATOM 692 C CA . PRO A 1 89 ? -10.237 8.669 -5.502 1.00 77.19 89 PRO A CA 1
ATOM 693 C C . PRO A 1 89 ? -10.067 10.192 -5.535 1.00 77.19 89 PRO A C 1
ATOM 695 O O . PRO A 1 89 ? -10.500 10.861 -6.472 1.00 77.19 89 PRO A O 1
ATOM 698 N N . VAL A 1 90 ? -9.362 10.752 -4.549 1.00 76.44 90 VAL A N 1
ATOM 699 C CA . VAL A 1 90 ? -9.067 12.199 -4.500 1.00 76.44 90 VAL A CA 1
ATOM 700 C C . VAL A 1 90 ? -8.234 12.649 -5.706 1.00 76.44 90 VAL A C 1
ATOM 702 O O . VAL A 1 90 ? -8.361 13.786 -6.156 1.00 76.44 90 VAL A O 1
ATOM 705 N N . LEU A 1 91 ? -7.381 11.767 -6.237 1.00 74.56 91 LEU A N 1
ATOM 706 C CA . LEU A 1 91 ? -6.527 12.025 -7.398 1.00 74.56 91 LEU A CA 1
ATOM 707 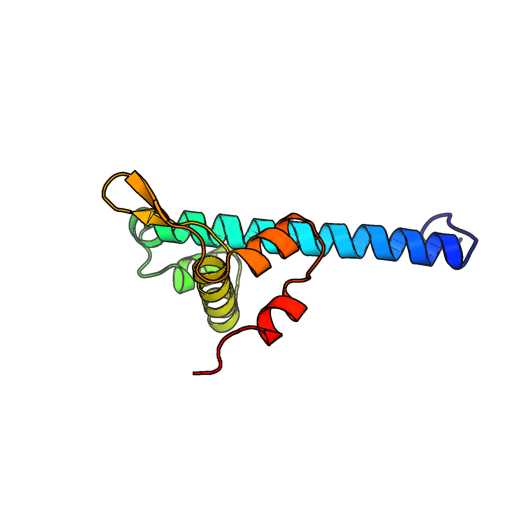C C . LEU A 1 91 ? -6.820 10.992 -8.499 1.00 74.56 91 LEU A C 1
ATOM 709 O O . LEU A 1 91 ? -5.971 10.145 -8.784 1.00 74.56 91 LEU A O 1
ATOM 713 N N . PRO A 1 92 ? -8.000 11.050 -9.145 1.00 71.81 92 PRO A N 1
ATOM 714 C CA . PRO A 1 92 ? -8.469 9.981 -10.026 1.00 71.81 92 PRO A CA 1
ATOM 715 C C . PRO A 1 92 ? -7.580 9.818 -11.267 1.00 71.81 92 PRO A C 1
ATOM 717 O O . PRO A 1 92 ? -7.325 8.700 -11.699 1.00 71.81 92 PRO A O 1
ATOM 720 N N . GLY A 1 93 ? -7.010 10.910 -11.795 1.00 73.12 93 GLY A N 1
ATOM 721 C CA . GLY A 1 93 ? -6.058 10.845 -12.912 1.00 73.12 93 GLY A CA 1
ATOM 722 C C . GLY A 1 93 ? -4.722 10.187 -12.548 1.00 73.12 93 GLY A C 1
ATOM 723 O O . GLY A 1 93 ? -4.125 9.514 -13.381 1.00 73.12 93 GLY A O 1
ATOM 724 N N . ILE A 1 94 ? -4.266 10.333 -11.300 1.00 72.94 94 ILE A N 1
ATOM 725 C CA . ILE A 1 94 ? -3.041 9.672 -10.824 1.00 72.94 94 ILE A CA 1
ATOM 726 C C . ILE A 1 94 ? -3.329 8.205 -10.530 1.00 72.94 94 ILE A C 1
ATOM 728 O O . ILE A 1 94 ? -2.530 7.355 -10.898 1.00 72.94 94 ILE A O 1
ATOM 732 N N . ALA A 1 95 ? -4.482 7.904 -9.931 1.00 70.50 95 ALA A N 1
ATOM 733 C CA . ALA A 1 95 ? -4.939 6.535 -9.730 1.00 70.50 95 ALA A CA 1
ATOM 734 C C . ALA A 1 95 ? -5.020 5.772 -11.062 1.00 70.50 95 ALA A C 1
ATOM 736 O O . ALA A 1 95 ? -4.446 4.692 -11.177 1.00 70.50 95 ALA A O 1
ATOM 737 N N . ALA A 1 96 ? -5.638 6.371 -12.087 1.00 71.56 96 ALA A N 1
ATOM 738 C CA . ALA A 1 96 ? -5.706 5.799 -13.430 1.00 71.56 96 ALA A CA 1
ATOM 739 C C . ALA A 1 96 ? -4.309 5.609 -14.042 1.00 71.56 96 ALA A C 1
ATOM 741 O O . ALA A 1 96 ? -3.982 4.521 -14.500 1.00 71.56 96 ALA A O 1
ATOM 742 N N . ALA A 1 97 ? -3.442 6.622 -13.971 1.00 71.94 97 ALA A N 1
ATOM 743 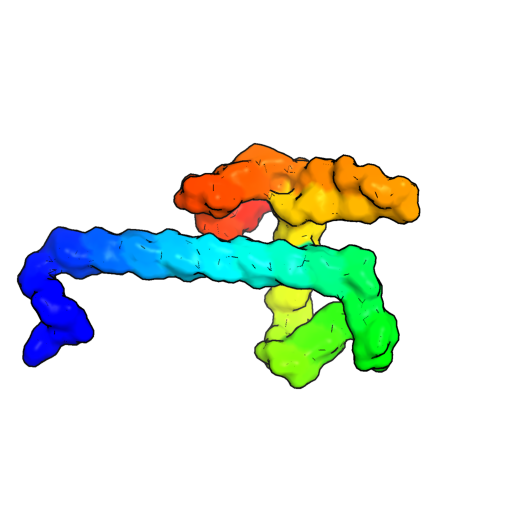C CA . ALA A 1 97 ? -2.081 6.527 -14.496 1.00 71.94 97 ALA A CA 1
ATOM 744 C C . ALA A 1 97 ? -1.209 5.491 -13.758 1.00 71.94 97 ALA A C 1
ATOM 746 O O . ALA A 1 97 ? -0.331 4.891 -14.370 1.00 71.94 97 ALA A O 1
ATOM 747 N N . MET A 1 98 ? -1.430 5.256 -12.462 1.00 68.69 98 MET A N 1
ATOM 748 C CA . MET A 1 98 ? -0.758 4.181 -11.725 1.00 68.69 98 MET A CA 1
ATOM 749 C C . MET A 1 98 ? -1.316 2.802 -12.093 1.00 68.69 98 MET A C 1
ATOM 751 O O . MET A 1 98 ? -0.540 1.868 -12.278 1.00 68.69 98 MET A O 1
ATOM 755 N N . ALA A 1 99 ? -2.636 2.678 -12.264 1.00 67.62 99 ALA A N 1
ATOM 756 C CA . ALA A 1 99 ? -3.271 1.446 -12.734 1.00 67.62 99 ALA A CA 1
ATOM 757 C C . ALA A 1 99 ? -2.831 1.073 -14.164 1.00 67.62 99 ALA A C 1
ATOM 759 O O . ALA A 1 99 ? -2.662 -0.104 -14.479 1.00 67.62 99 ALA A O 1
ATOM 760 N N . GLU A 1 100 ? -2.587 2.074 -15.012 1.00 70.19 100 GLU A N 1
ATOM 761 C CA . GLU A 1 100 ? -2.066 1.925 -16.376 1.00 70.19 100 GLU A CA 1
ATOM 762 C C . GLU A 1 100 ? -0.531 1.805 -16.443 1.00 70.19 100 GLU A C 1
ATOM 764 O O . GLU A 1 100 ? 0.031 1.756 -17.538 1.00 70.19 100 GLU A O 1
ATOM 769 N N . ASP A 1 101 ? 0.161 1.735 -15.296 1.00 61.56 101 ASP A N 1
ATOM 770 C CA . ASP A 1 101 ? 1.624 1.586 -15.208 1.00 61.56 101 ASP A CA 1
ATOM 771 C C . ASP A 1 101 ? 2.402 2.7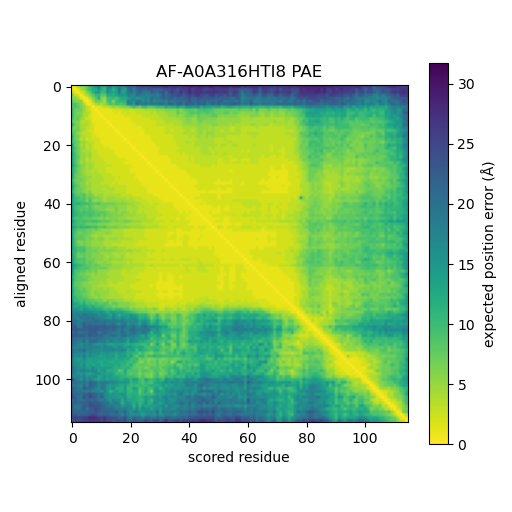63 -15.851 1.00 61.56 101 ASP A C 1
ATOM 773 O O . ASP A 1 101 ? 3.566 2.651 -16.243 1.00 61.56 101 ASP A O 1
ATOM 777 N N . ALA A 1 102 ? 1.747 3.921 -15.975 1.00 63.53 102 ALA A N 1
ATOM 778 C CA . ALA A 1 102 ? 2.314 5.163 -16.492 1.00 63.53 102 ALA A CA 1
ATOM 779 C C . ALA A 1 102 ? 3.015 5.995 -15.400 1.00 63.53 102 ALA A C 1
ATOM 781 O O . ALA A 1 102 ? 3.841 6.853 -15.721 1.00 63.53 102 ALA A O 1
ATOM 782 N N . LEU A 1 103 ? 2.720 5.745 -14.116 1.00 65.25 103 LEU A N 1
ATOM 783 C CA . LEU A 1 103 ? 3.346 6.405 -12.965 1.00 65.25 103 LEU A CA 1
ATOM 784 C C . LEU A 1 103 ? 3.723 5.405 -11.863 1.00 65.25 103 LEU A C 1
ATOM 786 O O . LEU A 1 103 ? 2.923 4.570 -11.455 1.00 65.25 103 LEU A O 1
ATOM 790 N N . SER A 1 104 ? 4.937 5.553 -11.329 1.00 63.47 104 SER A N 1
ATOM 791 C CA . SER A 1 104 ? 5.403 4.832 -10.136 1.00 63.47 104 SER A CA 1
ATOM 792 C C . SER A 1 104 ? 4.926 5.504 -8.845 1.00 63.47 104 SER A C 1
ATOM 794 O O . SER A 1 104 ? 4.706 6.717 -8.816 1.00 63.47 104 SER A O 1
ATOM 796 N N . GLU A 1 105 ? 4.880 4.747 -7.748 1.00 61.91 105 GLU A N 1
ATOM 797 C CA . GLU A 1 105 ? 4.557 5.241 -6.404 1.00 61.91 105 GLU A CA 1
ATOM 798 C C . GLU A 1 105 ? 5.436 6.437 -5.984 1.00 61.91 105 GLU A C 1
ATOM 800 O O . GLU A 1 105 ? 4.929 7.443 -5.488 1.00 61.91 105 GLU A O 1
ATOM 805 N N . ASP A 1 106 ? 6.742 6.385 -6.263 1.00 60.50 106 ASP A N 1
ATOM 806 C CA . ASP A 1 106 ? 7.661 7.486 -5.940 1.00 60.50 106 ASP A CA 1
ATOM 807 C C . ASP A 1 106 ? 7.430 8.739 -6.806 1.00 60.50 106 ASP A C 1
ATOM 809 O O . ASP A 1 106 ? 7.763 9.848 -6.392 1.00 60.50 106 ASP A O 1
ATOM 813 N N . HIS A 1 107 ? 6.826 8.591 -7.992 1.00 58.34 107 HIS A N 1
ATOM 814 C CA . HIS A 1 107 ? 6.433 9.728 -8.831 1.00 58.34 107 HIS A CA 1
ATOM 815 C C . HIS A 1 107 ? 5.094 10.328 -8.377 1.00 58.34 107 HIS A C 1
ATOM 817 O O . HIS A 1 107 ? 4.914 11.542 -8.459 1.00 58.34 107 HIS A O 1
ATOM 823 N N . ALA A 1 108 ? 4.174 9.512 -7.851 1.00 57.53 108 ALA A N 1
ATOM 824 C CA . ALA A 1 108 ? 2.894 9.979 -7.316 1.00 57.53 108 ALA A CA 1
ATOM 825 C C . ALA A 1 108 ? 3.071 10.897 -6.092 1.00 57.53 108 ALA A C 1
ATOM 827 O O . ALA A 1 108 ? 2.338 11.876 -5.938 1.00 57.53 108 ALA A O 1
ATOM 828 N N . ASP A 1 109 ? 4.095 10.651 -5.270 1.00 62.25 109 ASP A N 1
ATOM 829 C CA . ASP A 1 109 ? 4.424 11.485 -4.107 1.00 62.25 109 ASP A CA 1
ATOM 830 C C . ASP A 1 109 ? 4.777 12.943 -4.474 1.00 62.25 109 ASP A C 1
ATOM 832 O O . ASP A 1 109 ? 4.586 13.843 -3.651 1.00 62.25 109 ASP A O 1
ATOM 836 N N . VAL A 1 110 ? 5.231 13.211 -5.707 1.00 59.97 110 VAL A N 1
ATOM 837 C CA . VAL A 1 110 ? 5.523 14.574 -6.200 1.00 59.97 110 VAL A CA 1
ATOM 838 C C . VAL A 1 110 ? 4.247 15.395 -6.389 1.00 59.97 110 VAL A C 1
ATOM 840 O O . VAL A 1 110 ? 4.251 16.606 -6.171 1.00 59.97 110 VAL A O 1
ATOM 843 N N . PHE A 1 111 ? 3.143 14.745 -6.752 1.00 58.81 111 PHE A N 1
ATOM 844 C CA . PHE A 1 111 ? 1.857 15.400 -6.996 1.00 58.81 111 PHE A CA 1
ATOM 845 C C . PHE A 1 111 ? 1.025 15.583 -5.726 1.00 58.81 111 PHE A C 1
ATOM 847 O O . PHE A 1 111 ? -0.082 16.124 -5.777 1.00 58.81 111 PHE A O 1
ATOM 854 N N . TRP A 1 112 ? 1.538 15.149 -4.572 1.00 60.81 112 TRP A N 1
ATOM 855 C CA . TRP A 1 112 ? 0.814 15.294 -3.325 1.00 60.81 112 TRP A CA 1
ATOM 856 C C . TRP A 1 112 ? 0.709 16.778 -2.928 1.00 60.81 112 TRP A C 1
ATOM 858 O O . TRP A 1 112 ? 1.743 17.445 -2.816 1.00 60.81 112 TRP A O 1
ATOM 868 N N . PRO A 1 113 ? -0.493 17.316 -2.631 1.00 49.44 113 PRO A N 1
ATOM 869 C CA . PRO A 1 113 ? -0.622 18.682 -2.138 1.00 49.44 113 PRO A CA 1
ATOM 870 C C . PRO A 1 113 ? 0.164 18.827 -0.831 1.00 49.44 113 PRO A C 1
ATOM 872 O O . PRO A 1 113 ? -0.190 18.235 0.195 1.00 49.44 113 PRO A O 1
ATOM 875 N N . ARG A 1 114 ? 1.263 19.588 -0.875 1.00 48.88 114 ARG A N 1
ATOM 876 C CA . ARG A 1 114 ? 2.007 19.993 0.320 1.00 48.88 114 ARG A CA 1
ATOM 877 C C . ARG A 1 114 ? 1.064 20.862 1.152 1.00 48.88 114 ARG A C 1
ATOM 879 O O . ARG A 1 114 ? 0.800 21.998 0.774 1.00 48.88 114 ARG A O 1
ATOM 886 N N . ARG A 1 115 ? 0.492 20.289 2.212 1.00 45.16 115 ARG A N 1
ATOM 887 C CA . ARG A 1 115 ? -0.067 21.092 3.302 1.00 45.16 115 ARG A CA 1
ATOM 888 C C . ARG A 1 115 ? 1.075 21.654 4.126 1.00 45.16 115 ARG A C 1
ATOM 890 O O . ARG A 1 115 ? 2.048 20.891 4.332 1.00 45.16 115 ARG A O 1
#